Protein AF-C5LXF0-F1 (afdb_monomer_lite)

Radius of gyration: 13.32 Å; chains: 1; bounding box: 31×26×36 Å

Organism: Perkinsus marinus (strain ATCC 50983 / TXsc) (NCBI:txid423536)

Secondary structure (DSSP, 8-state):
-HHHHHHHHHHH----HHHHHHHHHHHHHHHHTTTTTS-HHHHHHHHHHHHHHHHHHHHHHHHTT---TT-HIIIIIIHHHHHHHHHHHT----

Sequence (94 aa):
GFTLFVIRLVFFNMYDVAGVCNGCLAGLVSITAGSANVSSFSALIIGIIGGCLYQTASRVVASRHIDDPIDAFAVHGMSGIWGTIACVLFDNGS

Foldseek 3Di:
DVLQQCCCCPPVVDDDPLLVVLLVLQLVLLQVQQVPFADPVLSVVSSNVSSVQLVVQLVVCVVVVNDDPNSCCSRNVRSNVNSNVSNVVRGPPD

Structure (mmCIF, N/CA/C/O backbone):
data_AF-C5LXF0-F1
#
_entry.id   AF-C5LXF0-F1
#
loop_
_atom_site.group_PDB
_atom_site.id
_atom_site.type_symbol
_atom_site.label_atom_id
_atom_site.label_alt_id
_atom_site.label_comp_id
_atom_site.label_asym_id
_atom_site.label_entity_id
_atom_site.label_seq_id
_atom_site.pdbx_PDB_ins_code
_atom_site.Cartn_x
_atom_site.Cartn_y
_atom_site.Cartn_z
_atom_site.occupancy
_atom_site.B_iso_or_equiv
_atom_site.auth_seq_id
_atom_site.auth_comp_id
_atom_site.auth_asym_id
_atom_site.auth_atom_id
_atom_site.pdbx_PDB_model_num
ATOM 1 N N . GLY A 1 1 ? 4.449 3.473 1.728 1.00 85.38 1 GLY A N 1
ATOM 2 C CA . GLY A 1 1 ? 4.749 4.246 2.949 1.00 85.38 1 GLY A CA 1
ATOM 3 C C . GLY A 1 1 ? 4.422 5.712 2.780 1.00 85.38 1 GLY A C 1
ATOM 4 O O . GLY A 1 1 ? 3.405 6.156 3.293 1.00 85.38 1 GLY A O 1
ATOM 5 N N . PHE A 1 2 ? 5.234 6.448 2.012 1.00 90.38 2 PHE A N 1
ATOM 6 C CA . PHE A 1 2 ? 5.052 7.892 1.799 1.00 90.38 2 PHE A CA 1
ATOM 7 C C . PHE A 1 2 ? 3.646 8.272 1.302 1.00 90.38 2 PHE A C 1
ATOM 9 O O . PHE A 1 2 ? 3.042 9.195 1.834 1.00 90.38 2 PHE A O 1
ATOM 16 N N . THR A 1 3 ? 3.069 7.502 0.375 1.00 91.00 3 THR A N 1
ATOM 17 C CA . THR A 1 3 ? 1.686 7.701 -0.094 1.00 91.00 3 THR A CA 1
ATOM 18 C C . THR A 1 3 ? 0.669 7.711 1.050 1.00 91.00 3 THR A C 1
ATOM 20 O O . THR A 1 3 ? -0.169 8.603 1.127 1.00 91.00 3 THR A O 1
ATOM 23 N N . LEU A 1 4 ? 0.766 6.755 1.978 1.00 90.88 4 LEU A N 1
ATOM 24 C CA . LEU A 1 4 ? -0.133 6.655 3.134 1.00 90.88 4 LEU A CA 1
ATOM 25 C C . LEU A 1 4 ? 0.118 7.762 4.144 1.00 90.88 4 LEU A C 1
ATOM 27 O O . LEU A 1 4 ? -0.836 8.299 4.698 1.00 90.88 4 LEU A O 1
ATOM 31 N N . PHE A 1 5 ? 1.384 8.118 4.350 1.00 91.75 5 PHE A N 1
ATOM 32 C CA . PHE A 1 5 ? 1.749 9.246 5.192 1.00 91.75 5 PHE A CA 1
ATOM 33 C C . PHE A 1 5 ? 1.083 10.532 4.690 1.00 91.75 5 PHE A C 1
ATOM 35 O O . PHE A 1 5 ? 0.374 11.179 5.452 1.00 91.75 5 PHE A O 1
ATOM 42 N N . VAL A 1 6 ? 1.213 10.849 3.397 1.00 90.94 6 VAL A N 1
ATOM 43 C CA . VAL A 1 6 ? 0.587 12.035 2.792 1.00 90.94 6 VAL A CA 1
ATOM 44 C C . VAL A 1 6 ? -0.936 11.966 2.883 1.00 90.94 6 VAL A C 1
ATOM 46 O O . VAL A 1 6 ? -1.561 12.929 3.316 1.00 90.94 6 VAL A O 1
ATOM 49 N N . ILE A 1 7 ? -1.546 10.829 2.532 1.00 89.06 7 ILE A N 1
ATOM 50 C CA . ILE A 1 7 ? -3.006 10.678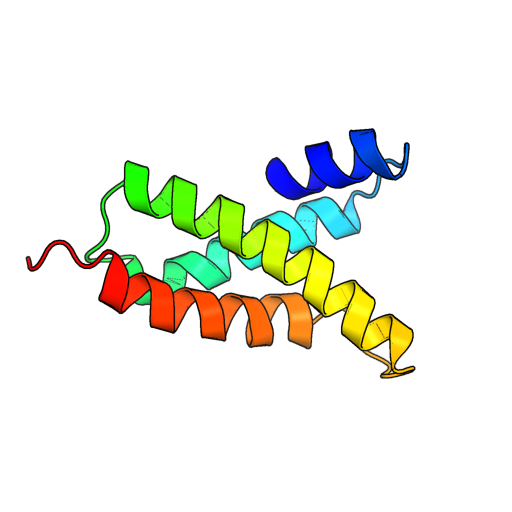 2.592 1.00 89.06 7 ILE A CA 1
ATOM 51 C C . ILE A 1 7 ? -3.520 10.884 4.024 1.00 89.06 7 ILE A C 1
ATOM 53 O O . ILE A 1 7 ? -4.501 11.594 4.237 1.00 89.06 7 ILE A O 1
ATOM 57 N N . ARG A 1 8 ? -2.877 10.285 5.027 1.00 88.50 8 ARG A N 1
ATOM 58 C CA . ARG A 1 8 ? -3.339 10.378 6.418 1.00 88.50 8 ARG A CA 1
ATOM 59 C C . ARG A 1 8 ? -3.052 11.734 7.049 1.00 88.50 8 ARG A C 1
ATOM 61 O O . ARG A 1 8 ? -3.895 12.240 7.786 1.00 88.50 8 ARG A O 1
ATOM 68 N N . LEU A 1 9 ? -1.938 12.361 6.688 1.00 89.56 9 LEU A N 1
ATOM 69 C CA . LEU A 1 9 ? -1.621 13.711 7.131 1.00 89.56 9 LEU A CA 1
ATOM 70 C C . LEU A 1 9 ? -2.616 14.730 6.560 1.00 89.56 9 LEU A C 1
ATOM 72 O O . LEU A 1 9 ? -3.195 15.500 7.314 1.00 89.56 9 LEU A O 1
ATOM 76 N N . VAL A 1 10 ? -2.860 14.701 5.246 1.00 89.31 10 VAL A N 1
ATOM 77 C CA . VAL A 1 10 ? -3.669 15.721 4.556 1.00 89.31 10 VAL A CA 1
ATOM 78 C C . VAL A 1 10 ? -5.165 15.545 4.804 1.00 89.31 10 VAL A C 1
ATOM 80 O O . VAL A 1 10 ? -5.862 16.523 5.054 1.00 89.31 10 VAL A O 1
ATOM 83 N N . PHE A 1 11 ? -5.678 14.313 4.737 1.00 85.31 11 PHE A N 1
ATOM 84 C CA . PHE A 1 11 ? -7.125 14.077 4.812 1.00 85.31 11 PHE A CA 1
ATOM 85 C C . PHE A 1 11 ? -7.623 13.765 6.223 1.00 85.31 11 PHE A C 1
ATOM 87 O O . PHE A 1 11 ? -8.795 13.993 6.508 1.00 85.31 11 PHE A O 1
ATOM 94 N N . PHE A 1 12 ? -6.763 13.234 7.097 1.00 83.38 12 PHE A N 1
ATOM 95 C CA . PHE A 1 12 ? -7.163 12.798 8.438 1.00 83.38 12 PHE A CA 1
ATOM 96 C C . PHE A 1 12 ? -6.506 13.620 9.549 1.00 83.38 12 PHE A C 1
ATOM 98 O O . PHE A 1 12 ? -6.937 13.494 10.686 1.00 83.38 12 PHE A O 1
ATOM 105 N N . ASN A 1 13 ? -5.515 14.476 9.247 1.00 84.00 13 ASN A N 1
ATOM 106 C CA . ASN A 1 13 ? -4.725 15.217 10.244 1.00 84.00 13 ASN A CA 1
ATOM 107 C C . ASN A 1 13 ? -4.200 14.313 11.376 1.00 84.00 13 ASN A C 1
ATOM 109 O O . ASN A 1 13 ? -4.106 14.721 12.533 1.00 84.00 13 ASN A O 1
ATOM 113 N N . MET A 1 14 ? -3.868 13.061 11.043 1.00 82.81 14 MET A N 1
ATOM 114 C CA . MET A 1 14 ? -3.452 12.044 12.005 1.00 82.81 14 MET A CA 1
ATOM 115 C C . MET A 1 14 ? -2.126 11.415 11.603 1.00 82.81 14 MET A C 1
ATOM 117 O O . MET A 1 14 ? -1.908 11.046 10.446 1.00 82.81 14 MET A O 1
ATOM 121 N N . TYR A 1 15 ? -1.270 11.223 12.604 1.00 83.62 15 TYR A N 1
ATOM 122 C CA . TYR A 1 15 ? -0.043 10.451 12.484 1.00 83.62 15 TYR A CA 1
ATOM 123 C C . TYR A 1 15 ? -0.327 9.004 12.883 1.00 83.62 15 TYR A C 1
ATOM 125 O O . TYR A 1 15 ? -0.438 8.687 14.063 1.00 83.62 15 TYR A O 1
ATOM 133 N N . ASP A 1 16 ? -0.459 8.130 11.888 1.00 86.81 16 ASP A N 1
ATOM 134 C CA . ASP A 1 16 ? -0.635 6.694 12.097 1.00 86.81 16 ASP A CA 1
ATOM 135 C C . ASP A 1 16 ? 0.592 5.934 11.589 1.00 86.81 16 ASP A C 1
ATOM 137 O O . ASP A 1 16 ? 0.738 5.671 10.393 1.00 86.81 16 ASP A O 1
ATOM 141 N N . VAL A 1 17 ? 1.485 5.590 12.516 1.00 89.62 17 VAL A N 1
ATOM 142 C CA . VAL A 1 17 ? 2.719 4.855 12.212 1.00 89.62 17 VAL A CA 1
ATOM 143 C C . VAL A 1 17 ? 2.403 3.454 11.690 1.00 89.62 17 VAL A C 1
ATOM 145 O O . VAL A 1 17 ? 3.032 3.013 10.728 1.00 89.62 17 VAL A O 1
ATOM 148 N N . ALA A 1 18 ? 1.402 2.778 12.261 1.00 89.88 18 ALA A N 1
ATOM 149 C CA . ALA A 1 18 ? 1.007 1.441 11.831 1.00 89.88 18 ALA A CA 1
ATOM 150 C C . ALA A 1 18 ? 0.476 1.472 10.391 1.00 89.88 18 ALA A C 1
ATOM 152 O O . ALA A 1 18 ? 0.933 0.703 9.546 1.00 89.88 18 ALA A O 1
ATOM 153 N N . GLY A 1 19 ? -0.387 2.438 10.067 1.00 90.19 19 GLY A N 1
ATOM 154 C CA . GLY A 1 19 ? -0.881 2.650 8.706 1.00 90.19 19 GLY A CA 1
ATOM 155 C C . GLY A 1 19 ? 0.221 2.995 7.696 1.00 90.19 19 GLY A C 1
ATOM 156 O O . GLY A 1 19 ? 0.167 2.560 6.543 1.00 90.19 19 GLY A O 1
ATOM 157 N N . VAL A 1 20 ? 1.256 3.738 8.102 1.00 92.69 20 VAL A N 1
ATOM 158 C CA . VAL A 1 20 ? 2.422 4.015 7.243 1.00 92.69 20 VAL A CA 1
ATOM 159 C C . VAL A 1 20 ? 3.249 2.751 7.001 1.00 92.69 20 VAL A C 1
ATOM 161 O O . VAL A 1 20 ? 3.625 2.500 5.851 1.00 92.69 20 VAL A O 1
ATOM 164 N N . CYS A 1 21 ? 3.486 1.940 8.038 1.00 94.31 21 CYS A N 1
ATOM 165 C CA . CYS A 1 21 ? 4.154 0.640 7.931 1.00 94.31 21 CYS A CA 1
ATOM 166 C C . CYS A 1 21 ? 3.378 -0.312 7.012 1.00 94.31 21 CYS A C 1
ATOM 168 O O . CYS A 1 21 ? 3.953 -0.848 6.062 1.00 94.31 21 CYS A O 1
ATOM 170 N N . ASN A 1 22 ? 2.063 -0.435 7.200 1.00 95.00 22 ASN A N 1
ATOM 171 C CA . ASN A 1 22 ? 1.197 -1.227 6.326 1.00 95.00 22 ASN A CA 1
ATOM 172 C C . ASN A 1 22 ? 1.204 -0.690 4.891 1.00 95.00 22 ASN A C 1
ATOM 174 O O . ASN A 1 22 ? 1.265 -1.460 3.938 1.00 95.00 22 ASN A O 1
ATOM 178 N N . GLY A 1 23 ? 1.276 0.630 4.708 1.00 94.12 23 GLY A N 1
ATOM 179 C CA . GLY A 1 23 ? 1.478 1.239 3.398 1.00 94.12 23 GLY A CA 1
ATOM 180 C C . GLY A 1 23 ? 2.846 0.944 2.766 1.00 94.12 23 GLY A C 1
ATOM 181 O O . GLY A 1 23 ? 2.984 1.044 1.548 1.00 94.12 23 GLY A O 1
ATOM 182 N N . CYS A 1 24 ? 3.898 0.663 3.542 1.00 95.56 24 CYS A N 1
ATOM 183 C CA . CYS A 1 24 ? 5.174 0.158 3.012 1.00 95.56 24 CYS A CA 1
ATOM 184 C C . CYS A 1 24 ? 5.036 -1.300 2.570 1.00 95.56 24 CYS A C 1
ATOM 186 O O . CYS A 1 24 ? 5.432 -1.625 1.453 1.00 95.56 24 CYS A O 1
ATOM 188 N N . LEU A 1 25 ? 4.409 -2.138 3.400 1.00 96.06 25 LEU A N 1
ATOM 189 C CA . LEU A 1 25 ? 4.133 -3.538 3.079 1.00 96.06 25 LEU A CA 1
ATOM 190 C C . LEU A 1 25 ? 3.263 -3.669 1.822 1.00 96.06 25 LEU A C 1
ATOM 192 O O . LEU A 1 25 ? 3.615 -4.419 0.922 1.00 96.06 25 LEU A O 1
ATOM 196 N N . ALA A 1 26 ? 2.197 -2.878 1.697 1.00 96.50 26 ALA A N 1
ATOM 197 C CA . ALA A 1 26 ? 1.327 -2.866 0.520 1.00 96.50 26 ALA A CA 1
ATOM 198 C C . ALA A 1 26 ? 2.092 -2.544 -0.776 1.00 96.50 26 ALA A C 1
ATOM 200 O O . ALA A 1 26 ? 1.868 -3.175 -1.809 1.00 96.50 26 ALA A O 1
ATOM 201 N N . GLY A 1 27 ? 3.033 -1.593 -0.727 1.00 94.81 27 GLY A N 1
ATOM 202 C CA . GLY A 1 27 ? 3.896 -1.269 -1.866 1.00 94.81 27 GLY A CA 1
ATOM 203 C C . GLY A 1 27 ? 4.838 -2.418 -2.240 1.00 94.81 27 GLY A C 1
ATOM 204 O O . GLY A 1 27 ? 4.970 -2.735 -3.420 1.00 94.81 27 GLY A O 1
ATOM 205 N N . LEU A 1 28 ? 5.437 -3.079 -1.242 1.00 95.75 28 LEU A N 1
ATOM 206 C CA . LEU A 1 28 ? 6.286 -4.261 -1.440 1.00 95.75 28 LEU A CA 1
ATOM 207 C C . LEU A 1 28 ? 5.497 -5.431 -2.046 1.00 95.75 28 LEU A C 1
ATOM 209 O O . LEU A 1 28 ? 5.938 -6.048 -3.013 1.00 95.75 28 LEU A O 1
ATOM 213 N N . VAL A 1 29 ? 4.296 -5.699 -1.534 1.00 97.06 29 VAL A N 1
ATOM 214 C CA . VAL A 1 29 ? 3.407 -6.732 -2.084 1.00 97.06 29 VAL A CA 1
ATOM 215 C C . VAL A 1 29 ? 3.024 -6.397 -3.529 1.00 97.06 29 VAL A C 1
ATOM 217 O O . VAL A 1 29 ? 3.107 -7.259 -4.400 1.00 97.06 29 VAL A O 1
ATOM 220 N N . SER A 1 30 ? 2.689 -5.135 -3.815 1.00 96.38 30 SER A N 1
ATOM 221 C CA . SER A 1 30 ? 2.279 -4.700 -5.159 1.00 96.38 30 SER A CA 1
ATOM 222 C C . SER A 1 30 ? 3.374 -4.889 -6.214 1.00 96.38 30 SER A C 1
ATOM 224 O O . SER A 1 30 ? 3.062 -5.180 -7.362 1.00 96.38 30 SER A O 1
ATOM 226 N N . ILE A 1 31 ? 4.655 -4.749 -5.854 1.00 95.38 31 ILE A N 1
ATOM 227 C CA . ILE A 1 31 ? 5.759 -4.939 -6.809 1.00 95.38 31 ILE A CA 1
ATOM 228 C C . ILE A 1 31 ? 6.217 -6.397 -6.938 1.00 95.38 31 ILE A C 1
ATOM 230 O O . ILE A 1 31 ? 6.944 -6.729 -7.869 1.00 95.38 31 ILE A O 1
ATOM 234 N N . THR A 1 32 ? 5.789 -7.282 -6.034 1.00 95.25 32 THR A N 1
ATOM 235 C CA . THR A 1 32 ? 6.319 -8.651 -5.930 1.00 95.25 32 THR A CA 1
ATOM 236 C C . THR A 1 32 ? 6.166 -9.433 -7.239 1.00 95.25 32 THR A C 1
ATOM 238 O O . THR A 1 32 ? 7.129 -10.050 -7.690 1.00 95.25 32 THR A O 1
ATOM 241 N N . ALA A 1 33 ? 5.000 -9.350 -7.889 1.00 91.00 33 ALA A N 1
ATOM 242 C CA . ALA A 1 33 ? 4.715 -10.092 -9.120 1.00 91.00 33 ALA A CA 1
ATOM 243 C C . ALA A 1 33 ? 5.569 -9.641 -10.320 1.00 91.00 33 ALA A C 1
ATOM 245 O O . ALA A 1 33 ? 5.994 -10.478 -11.106 1.00 91.00 33 ALA A O 1
ATOM 246 N N . GLY A 1 34 ? 5.843 -8.337 -10.440 1.00 87.69 34 GLY A N 1
ATOM 247 C CA . GLY A 1 34 ? 6.568 -7.755 -11.577 1.00 87.69 34 GLY A CA 1
ATOM 248 C C . GLY A 1 34 ? 8.031 -7.429 -11.309 1.00 87.69 34 GLY A C 1
ATOM 249 O O . GLY A 1 34 ? 8.677 -6.838 -12.166 1.00 87.69 34 GLY A O 1
ATOM 250 N N . SER A 1 35 ? 8.566 -7.788 -10.140 1.00 88.44 35 SER A N 1
ATOM 251 C CA . SER A 1 35 ? 9.866 -7.301 -9.654 1.00 88.44 35 SER A CA 1
ATOM 252 C C . SER A 1 35 ? 11.051 -7.550 -10.599 1.00 88.44 35 SER A C 1
ATOM 254 O O . SER A 1 35 ? 12.002 -6.773 -10.575 1.00 88.44 35 SER A O 1
ATOM 256 N N . ALA A 1 36 ? 10.986 -8.583 -11.443 1.00 87.62 36 ALA A N 1
ATOM 257 C CA . ALA A 1 36 ? 12.032 -8.911 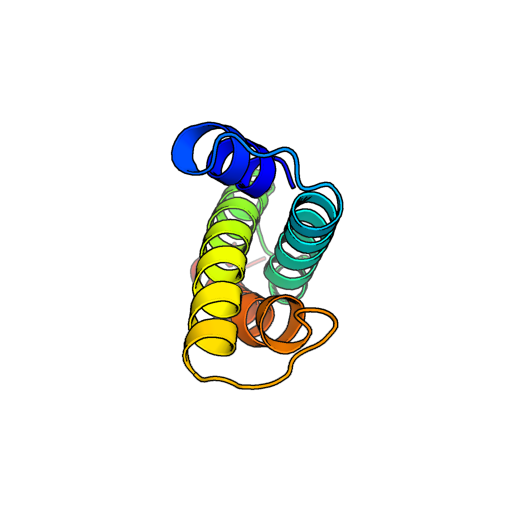-12.412 1.00 87.62 36 ALA A CA 1
ATOM 258 C C . ALA A 1 36 ? 11.918 -8.155 -13.751 1.00 87.62 36 ALA A C 1
ATOM 260 O O . ALA A 1 36 ? 12.937 -7.916 -14.391 1.00 87.62 36 ALA A O 1
ATOM 261 N N . ASN A 1 37 ? 10.706 -7.761 -14.158 1.00 87.75 37 ASN A N 1
ATOM 262 C CA . ASN A 1 37 ? 10.409 -7.338 -15.535 1.00 87.75 37 ASN A CA 1
ATOM 263 C C . ASN A 1 37 ? 9.892 -5.892 -15.658 1.00 87.75 37 ASN A C 1
ATOM 265 O O . ASN A 1 37 ? 9.670 -5.404 -16.766 1.00 87.75 37 ASN A O 1
ATOM 269 N N . VAL A 1 38 ? 9.713 -5.170 -14.550 1.00 90.38 38 VAL A N 1
ATOM 270 C CA . VAL A 1 38 ? 9.209 -3.783 -14.543 1.00 90.38 38 VAL A CA 1
ATOM 271 C C . VAL A 1 38 ? 10.329 -2.758 -14.342 1.00 90.38 38 VAL A C 1
ATOM 273 O O . VAL A 1 38 ? 11.329 -3.010 -13.675 1.00 90.38 38 VAL A O 1
ATOM 276 N N . SER A 1 39 ? 10.162 -1.560 -14.912 1.00 92.19 39 SER A N 1
ATOM 277 C CA . SER A 1 39 ? 11.173 -0.496 -14.815 1.00 92.19 39 SER A CA 1
ATOM 278 C C . SER A 1 39 ? 11.129 0.164 -13.436 1.00 92.19 39 SER A C 1
ATOM 280 O O . SER A 1 39 ? 10.084 0.164 -12.784 1.00 92.19 39 SER A O 1
ATOM 282 N N . SER A 1 40 ? 12.214 0.816 -13.006 1.00 91.75 40 SER A N 1
ATOM 283 C CA . SER A 1 40 ? 12.241 1.541 -11.724 1.00 91.75 40 SER A CA 1
ATOM 284 C C . SER A 1 40 ? 11.153 2.618 -11.621 1.00 91.75 40 SER A C 1
ATOM 286 O O . SER A 1 40 ? 10.605 2.849 -10.544 1.00 91.75 40 SER A O 1
ATOM 288 N N . PHE A 1 41 ? 10.810 3.267 -12.739 1.00 91.62 41 PHE A N 1
ATOM 289 C CA . PHE A 1 41 ? 9.751 4.275 -12.765 1.00 91.62 41 PHE A CA 1
ATOM 290 C C . PHE A 1 41 ? 8.359 3.636 -12.680 1.00 91.62 41 PHE A C 1
ATOM 292 O O . PHE A 1 41 ? 7.522 4.086 -11.896 1.00 91.62 41 PHE A O 1
ATOM 299 N N . SER A 1 42 ? 8.132 2.537 -13.406 1.00 92.25 42 SER A N 1
ATOM 300 C CA . SER A 1 42 ? 6.899 1.749 -13.296 1.00 92.25 42 SER A CA 1
ATOM 301 C C . SER A 1 42 ? 6.717 1.219 -11.871 1.00 92.25 42 SER A C 1
ATOM 303 O O . SER A 1 42 ? 5.632 1.334 -11.309 1.00 92.25 42 SER A O 1
ATOM 305 N N . ALA A 1 43 ? 7.786 0.729 -11.237 1.00 93.19 43 ALA A N 1
ATOM 306 C CA . ALA A 1 43 ? 7.760 0.231 -9.865 1.00 93.19 43 ALA A CA 1
ATOM 307 C C . ALA A 1 43 ? 7.290 1.291 -8.857 1.00 93.19 43 ALA A C 1
ATOM 309 O O . ALA A 1 43 ? 6.495 0.995 -7.960 1.00 93.19 43 ALA A O 1
ATOM 310 N N . LEU A 1 44 ? 7.726 2.542 -9.035 1.00 94.31 44 LEU A N 1
ATOM 311 C CA . LEU A 1 44 ? 7.284 3.665 -8.213 1.00 94.31 44 LEU A CA 1
ATOM 312 C C . LEU A 1 44 ? 5.777 3.920 -8.368 1.00 94.31 44 LEU A C 1
ATOM 314 O O . LEU A 1 44 ? 5.073 4.064 -7.367 1.00 94.31 44 LEU A O 1
ATOM 318 N N . ILE A 1 45 ? 5.265 3.915 -9.602 1.00 94.50 45 ILE A N 1
ATOM 319 C CA . ILE A 1 45 ? 3.832 4.094 -9.884 1.00 94.50 45 ILE A CA 1
ATOM 320 C C . ILE A 1 45 ? 3.009 2.951 -9.277 1.00 94.50 45 ILE A C 1
ATOM 322 O O . ILE A 1 45 ? 2.014 3.203 -8.592 1.00 94.50 45 ILE A O 1
ATOM 326 N N . ILE A 1 46 ? 3.446 1.703 -9.467 1.00 95.31 46 ILE A N 1
ATOM 327 C CA . ILE A 1 46 ? 2.782 0.506 -8.933 1.00 95.31 46 ILE A CA 1
ATOM 328 C C . ILE A 1 46 ? 2.681 0.585 -7.409 1.00 95.31 46 ILE A C 1
ATOM 330 O O . ILE A 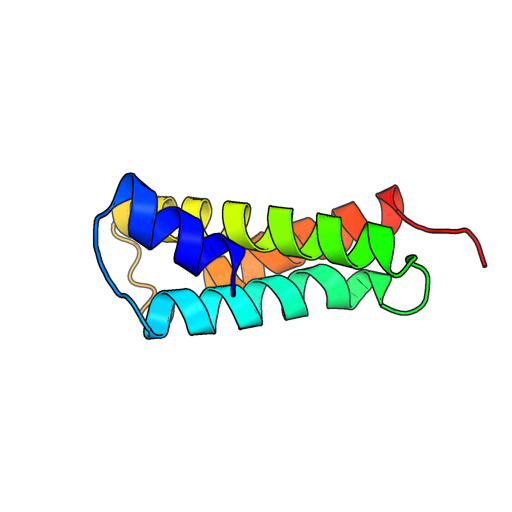1 46 ? 1.608 0.332 -6.857 1.00 95.31 46 ILE A O 1
ATOM 334 N N . GLY A 1 47 ? 3.758 0.993 -6.732 1.00 94.94 47 GLY A N 1
ATOM 335 C CA . GLY A 1 47 ? 3.780 1.162 -5.280 1.00 94.94 47 GLY A CA 1
ATOM 336 C C . GLY A 1 47 ? 2.867 2.285 -4.776 1.00 94.94 47 GLY A C 1
ATOM 337 O O . GLY A 1 47 ? 2.213 2.125 -3.743 1.00 94.94 47 GLY A O 1
ATOM 338 N N . ILE A 1 48 ? 2.775 3.408 -5.502 1.00 95.75 48 ILE A N 1
ATOM 339 C CA . ILE A 1 48 ? 1.859 4.507 -5.156 1.00 95.75 48 ILE A CA 1
ATOM 340 C C . ILE A 1 48 ? 0.406 4.036 -5.246 1.00 95.75 48 ILE A C 1
ATOM 342 O O . ILE A 1 48 ? -0.351 4.216 -4.291 1.00 95.75 48 ILE A O 1
ATOM 346 N N . ILE A 1 49 ? 0.030 3.395 -6.356 1.00 95.88 49 ILE A N 1
ATOM 347 C CA . ILE A 1 49 ? -1.334 2.891 -6.557 1.00 95.88 49 ILE A CA 1
ATOM 348 C C . ILE A 1 49 ? -1.655 1.796 -5.534 1.00 95.88 49 ILE A C 1
ATOM 350 O O . ILE A 1 49 ? -2.719 1.836 -4.918 1.00 95.88 49 ILE A O 1
ATOM 354 N N . GLY A 1 50 ? -0.713 0.887 -5.271 1.00 95.69 50 GLY A N 1
ATOM 355 C CA . GLY A 1 50 ? -0.845 -0.155 -4.252 1.00 95.69 50 GLY A CA 1
ATOM 356 C C . GLY A 1 50 ? -1.151 0.401 -2.861 1.00 95.69 50 GLY A C 1
ATOM 357 O O . GLY A 1 50 ? -2.061 -0.072 -2.185 1.00 95.69 50 GLY A O 1
ATOM 358 N N . GLY A 1 51 ? -0.471 1.480 -2.459 1.00 94.69 51 GLY A N 1
ATOM 359 C CA . GLY A 1 51 ? -0.781 2.194 -1.218 1.00 94.69 51 GLY A CA 1
ATOM 360 C C . GLY A 1 51 ? -2.203 2.771 -1.195 1.00 94.69 51 GLY A C 1
ATOM 361 O O . GLY A 1 51 ? -2.936 2.588 -0.222 1.00 94.69 51 GLY A O 1
ATOM 362 N N . CYS A 1 52 ? -2.636 3.430 -2.271 1.00 94.81 52 CYS A N 1
ATOM 363 C CA . CYS A 1 52 ? -4.001 3.959 -2.370 1.00 94.81 52 CYS A CA 1
ATOM 364 C C . CYS A 1 52 ? -5.062 2.848 -2.278 1.00 94.81 52 CYS A C 1
ATOM 366 O O . CYS A 1 52 ? -6.064 2.995 -1.571 1.00 94.81 52 CYS A O 1
ATOM 368 N N . LEU A 1 53 ? -4.831 1.717 -2.949 1.00 95.50 53 LEU A N 1
ATOM 369 C CA . LEU A 1 53 ? -5.733 0.567 -2.925 1.00 95.50 53 LEU A CA 1
ATOM 370 C C . LEU A 1 53 ? -5.786 -0.086 -1.544 1.00 95.50 53 LEU A C 1
ATOM 372 O O . LEU A 1 53 ? -6.887 -0.348 -1.063 1.00 95.50 53 LEU A O 1
ATOM 376 N N . TYR A 1 54 ? -4.648 -0.247 -0.863 1.00 96.12 54 TYR A N 1
ATOM 377 C CA . TYR A 1 54 ? -4.604 -0.681 0.537 1.00 96.12 54 TYR A CA 1
ATOM 378 C C . TYR A 1 54 ? -5.480 0.210 1.429 1.00 96.12 54 TYR A C 1
ATOM 380 O O . TYR A 1 54 ? -6.351 -0.293 2.138 1.00 96.12 54 TYR A O 1
ATOM 388 N N . GLN A 1 55 ? -5.312 1.537 1.358 1.00 94.12 55 GLN A N 1
ATOM 389 C CA . GLN A 1 55 ? -6.081 2.465 2.195 1.00 94.12 55 GLN A CA 1
ATOM 390 C C . GLN A 1 55 ? -7.590 2.347 1.946 1.00 94.12 55 GLN A C 1
ATOM 392 O O . GLN A 1 55 ? -8.388 2.457 2.881 1.00 94.12 55 GLN A O 1
ATOM 397 N N . THR A 1 56 ? -7.979 2.146 0.689 1.00 94.06 56 THR A N 1
ATOM 398 C CA . THR A 1 56 ? -9.384 2.001 0.304 1.00 94.06 56 THR A CA 1
ATOM 399 C C . THR A 1 56 ? -9.937 0.657 0.777 1.00 94.06 56 THR A C 1
ATOM 401 O O . THR A 1 56 ? -10.998 0.618 1.394 1.00 94.06 56 THR A O 1
ATOM 404 N N . ALA A 1 57 ? -9.196 -0.433 0.572 1.00 94.88 57 ALA A N 1
ATOM 405 C CA . ALA A 1 57 ? -9.592 -1.774 0.983 1.00 94.88 57 ALA A CA 1
ATOM 406 C C . ALA A 1 57 ? -9.716 -1.908 2.504 1.00 94.88 57 ALA A C 1
ATOM 40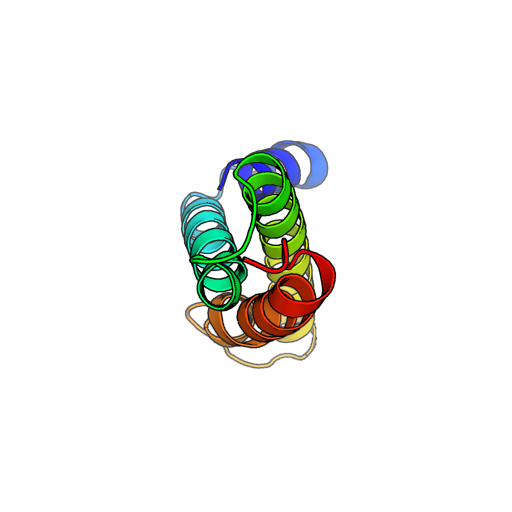8 O O . ALA A 1 57 ? -10.739 -2.398 2.967 1.00 94.88 57 ALA A O 1
ATOM 409 N N . SER A 1 58 ? -8.748 -1.402 3.275 1.00 94.25 58 SER A N 1
ATOM 410 C CA . SER A 1 58 ? -8.801 -1.398 4.747 1.00 94.25 58 SER A CA 1
ATOM 411 C C . SER A 1 58 ? -10.078 -0.713 5.254 1.00 94.25 58 SER A C 1
ATOM 413 O O . SER A 1 58 ? -10.815 -1.265 6.070 1.00 94.25 58 SER A O 1
ATOM 415 N N . ARG A 1 59 ? -10.450 0.435 4.666 1.00 92.12 59 ARG A N 1
ATOM 416 C CA . ARG A 1 59 ? -11.716 1.116 4.996 1.00 92.12 59 ARG A CA 1
ATOM 417 C C . ARG A 1 59 ? -12.949 0.317 4.614 1.00 92.12 59 ARG A C 1
ATOM 419 O O . ARG A 1 59 ? -13.913 0.308 5.372 1.00 92.12 59 ARG A O 1
ATOM 426 N N . VAL A 1 60 ? -12.943 -0.321 3.447 1.00 94.75 60 VAL A N 1
ATOM 427 C CA . VAL A 1 60 ? -14.072 -1.145 3.003 1.00 94.75 60 VAL A CA 1
ATOM 428 C C . VAL A 1 60 ? -14.256 -2.333 3.945 1.00 94.75 60 VAL A C 1
ATOM 430 O O . VAL A 1 60 ? -15.371 -2.538 4.415 1.00 94.75 60 VAL A O 1
ATOM 433 N N . VAL A 1 61 ? -13.188 -3.054 4.287 1.00 94.19 61 VAL A N 1
ATOM 434 C CA . VAL A 1 61 ? -13.211 -4.180 5.238 1.00 94.19 61 VAL A CA 1
ATOM 435 C C . VAL A 1 61 ? -13.763 -3.731 6.592 1.00 94.19 61 VAL A C 1
ATOM 437 O O . VAL A 1 61 ? -14.750 -4.300 7.063 1.00 94.19 61 VAL A O 1
ATOM 440 N N . ALA A 1 62 ? -13.232 -2.635 7.143 1.00 91.38 62 ALA A N 1
ATOM 441 C CA . ALA A 1 62 ? -13.714 -2.062 8.398 1.00 91.38 62 ALA A CA 1
ATOM 442 C C . ALA A 1 62 ? -15.197 -1.647 8.321 1.00 91.38 62 ALA A C 1
ATOM 444 O O . ALA A 1 62 ? -15.981 -1.960 9.213 1.00 91.38 62 ALA A O 1
ATOM 445 N N . SER A 1 63 ? -15.626 -1.008 7.225 1.00 92.25 63 SER A N 1
ATOM 446 C CA . SER A 1 63 ? -17.027 -0.591 7.034 1.00 92.25 63 SER A CA 1
ATOM 447 C C . SER A 1 63 ? -18.004 -1.768 6.936 1.00 92.25 63 SER A C 1
ATOM 449 O O . SER A 1 63 ? -19.184 -1.643 7.263 1.00 92.25 63 SER A O 1
ATOM 451 N N . ARG A 1 64 ? -17.517 -2.933 6.498 1.00 93.75 64 ARG A N 1
ATOM 452 C CA . ARG A 1 64 ? -18.294 -4.171 6.401 1.00 93.75 64 ARG A CA 1
ATOM 453 C C . ARG A 1 64 ? -18.302 -4.971 7.703 1.00 93.75 64 ARG A C 1
ATOM 455 O O . ARG A 1 64 ? -18.881 -6.050 7.706 1.00 93.75 64 ARG A O 1
ATOM 462 N N . HIS A 1 65 ? -17.730 -4.436 8.786 1.00 91.31 65 HIS A N 1
ATOM 463 C CA . HIS A 1 65 ? -17.630 -5.106 10.087 1.00 91.31 65 HIS A CA 1
ATOM 464 C C . HIS A 1 65 ? -16.917 -6.465 9.992 1.00 91.31 65 HIS A C 1
ATOM 466 O O . HIS A 1 65 ? -17.214 -7.391 10.743 1.00 91.31 65 HIS A O 1
ATOM 472 N N . ILE A 1 66 ? -15.996 -6.591 9.033 1.00 92.56 66 ILE A N 1
ATOM 473 C CA . ILE A 1 66 ? -15.117 -7.749 8.920 1.00 92.56 66 ILE A CA 1
ATOM 474 C C . ILE A 1 66 ? -13.933 -7.479 9.842 1.00 92.56 66 ILE A C 1
ATOM 476 O O . ILE A 1 66 ? -13.237 -6.478 9.671 1.00 92.56 66 ILE A O 1
ATOM 480 N N . ASP A 1 67 ? -13.734 -8.357 10.820 1.00 90.31 67 ASP A N 1
ATOM 481 C CA . ASP A 1 67 ? -12.651 -8.220 11.787 1.00 90.31 67 ASP A CA 1
ATOM 482 C C . ASP A 1 67 ? -11.335 -8.712 11.167 1.00 90.31 67 ASP A C 1
ATOM 484 O O . ASP A 1 67 ? -11.085 -9.913 11.052 1.00 90.31 67 ASP A O 1
ATOM 488 N 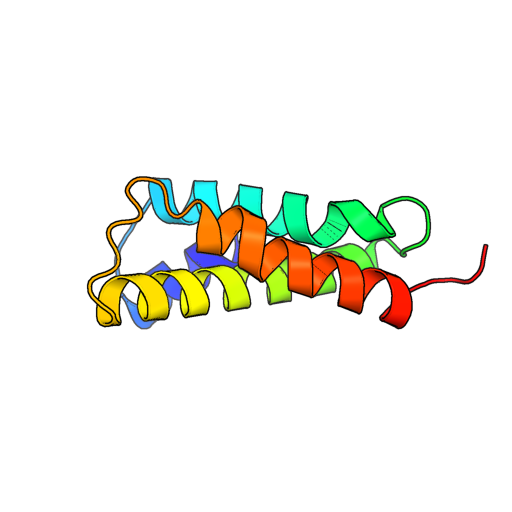N . ASP A 1 68 ? -10.528 -7.763 10.690 1.00 91.19 68 ASP A N 1
ATOM 489 C CA . ASP A 1 68 ? -9.188 -7.990 10.150 1.00 91.19 68 ASP A CA 1
ATOM 490 C C . ASP A 1 68 ? -8.163 -7.261 11.040 1.00 91.19 68 ASP A C 1
ATOM 492 O O . ASP A 1 68 ? -7.866 -6.084 10.813 1.00 91.19 68 ASP A O 1
ATOM 496 N N . PRO A 1 69 ? -7.627 -7.928 12.079 1.00 88.31 69 PRO A N 1
ATOM 497 C CA . PRO A 1 69 ? -6.887 -7.271 13.158 1.00 88.31 69 PRO A CA 1
ATOM 498 C C . PRO A 1 69 ? -5.546 -6.667 12.722 1.00 88.31 69 PRO A C 1
ATOM 500 O O . PRO A 1 69 ? -4.973 -5.861 13.454 1.00 88.31 69 PRO A O 1
ATOM 503 N N . ILE A 1 70 ? -5.022 -7.064 11.558 1.00 90.56 70 ILE A N 1
ATOM 504 C CA . ILE A 1 70 ? -3.718 -6.615 11.047 1.00 90.56 70 ILE A CA 1
ATOM 505 C C . ILE A 1 70 ? -3.801 -6.014 9.636 1.00 90.56 70 ILE A C 1
ATOM 507 O O . ILE A 1 70 ? -2.765 -5.818 9.002 1.00 90.56 70 ILE A O 1
ATOM 511 N N . ASP A 1 71 ? -5.008 -5.731 9.133 1.00 93.19 71 ASP A N 1
ATOM 512 C CA . ASP A 1 71 ? -5.266 -5.381 7.728 1.00 93.19 71 ASP A CA 1
ATOM 513 C C . ASP A 1 71 ? -4.689 -6.410 6.721 1.00 93.19 71 ASP A C 1
ATOM 515 O O . ASP A 1 71 ? -4.241 -6.051 5.623 1.00 93.19 71 ASP A O 1
ATOM 519 N N . ALA A 1 72 ? -4.669 -7.701 7.063 1.00 95.12 72 ALA A N 1
ATOM 520 C CA . ALA A 1 72 ? -4.050 -8.742 6.242 1.00 95.12 72 ALA A CA 1
ATOM 521 C C . ALA A 1 72 ? -4.657 -8.784 4.831 1.00 95.12 72 ALA A C 1
ATOM 523 O O . ALA A 1 72 ? -3.934 -8.882 3.835 1.00 95.12 72 ALA A O 1
ATOM 524 N N . PHE A 1 73 ? -5.982 -8.651 4.719 1.00 94.81 73 PHE A N 1
ATOM 525 C CA . PHE A 1 73 ? -6.663 -8.652 3.428 1.00 94.81 73 PHE A CA 1
ATOM 526 C C . PHE A 1 73 ? -6.304 -7.421 2.594 1.00 94.81 73 PHE A C 1
ATOM 528 O O . PHE A 1 73 ? -6.049 -7.533 1.394 1.00 94.81 73 PHE A O 1
ATOM 535 N N . ALA A 1 74 ? -6.256 -6.237 3.203 1.00 95.25 74 ALA A N 1
ATOM 536 C CA . ALA A 1 74 ? -5.928 -5.017 2.475 1.00 95.25 74 ALA A CA 1
ATOM 537 C C . ALA A 1 74 ? -4.456 -5.011 2.023 1.00 95.25 74 ALA A C 1
ATOM 539 O O . ALA A 1 74 ? -4.152 -4.639 0.884 1.00 95.25 74 ALA A O 1
ATOM 540 N N . VAL A 1 75 ? -3.536 -5.446 2.893 1.00 96.12 75 VAL A N 1
ATOM 541 C CA . VAL A 1 75 ? -2.098 -5.469 2.593 1.00 96.12 75 VAL A CA 1
ATOM 542 C C . VAL A 1 75 ? -1.759 -6.581 1.606 1.00 96.12 75 VAL A C 1
ATOM 544 O O . VAL A 1 75 ? -1.001 -6.331 0.680 1.00 96.12 75 VAL A O 1
ATOM 547 N N . HIS A 1 76 ? -2.269 -7.801 1.782 1.00 96.19 76 HIS A N 1
ATOM 548 C CA . HIS A 1 76 ? -1.861 -8.951 0.962 1.00 96.19 76 HIS A CA 1
ATOM 549 C C . HIS A 1 76 ? -2.854 -9.240 -0.163 1.00 96.19 76 HIS A C 1
ATOM 551 O O . HIS A 1 76 ? -2.450 -9.393 -1.311 1.00 96.19 76 HIS A O 1
ATOM 557 N N . GLY A 1 77 ? -4.151 -9.272 0.146 1.00 94.62 77 GLY A N 1
ATOM 558 C CA . GLY A 1 77 ? -5.205 -9.574 -0.823 1.00 94.62 77 GLY A CA 1
ATOM 559 C C . GLY A 1 77 ? -5.332 -8.490 -1.890 1.00 94.62 77 GLY A C 1
ATOM 560 O O . GLY A 1 77 ? -5.022 -8.725 -3.055 1.00 94.62 77 GLY A O 1
ATOM 561 N N . MET A 1 78 ? -5.745 -7.281 -1.499 1.00 96.44 78 MET A N 1
ATOM 562 C CA . MET A 1 78 ? -5.989 -6.205 -2.467 1.00 96.44 78 MET A CA 1
ATOM 563 C C . MET A 1 78 ? -4.708 -5.763 -3.182 1.00 96.44 78 MET A C 1
ATOM 565 O O . MET A 1 78 ? -4.690 -5.635 -4.406 1.00 96.44 78 MET A O 1
ATOM 569 N N . SER A 1 79 ? -3.626 -5.546 -2.430 1.00 95.81 79 SER A N 1
ATOM 570 C CA . SER A 1 79 ? -2.352 -5.120 -3.023 1.00 95.81 79 SER A CA 1
ATOM 571 C C . SER A 1 79 ? -1.726 -6.222 -3.885 1.00 95.81 79 SER A C 1
ATOM 573 O O . SER A 1 79 ? -1.088 -5.917 -4.888 1.00 95.81 79 SER A O 1
ATOM 575 N N . GLY A 1 80 ? -1.945 -7.499 -3.549 1.00 94.50 80 GLY A N 1
ATOM 576 C CA . GLY A 1 80 ? -1.510 -8.636 -4.360 1.00 94.50 80 GLY A CA 1
ATOM 577 C C . GLY A 1 80 ? -2.278 -8.743 -5.676 1.00 94.50 80 GLY A C 1
ATOM 578 O O . GLY A 1 80 ? -1.657 -8.886 -6.724 1.00 94.50 80 GLY A O 1
ATOM 579 N N . ILE A 1 81 ? -3.608 -8.590 -5.646 1.00 96.81 81 ILE A N 1
ATOM 580 C CA . ILE A 1 81 ? -4.444 -8.528 -6.860 1.00 96.81 81 ILE A CA 1
ATOM 581 C C . ILE A 1 81 ? -3.996 -7.374 -7.760 1.00 96.81 81 ILE A C 1
ATOM 583 O O . ILE A 1 81 ? -3.862 -7.537 -8.970 1.00 96.81 81 ILE A O 1
ATOM 587 N N . TRP A 1 82 ? -3.736 -6.203 -7.178 1.00 96.88 82 TRP A N 1
ATOM 588 C CA . TRP A 1 82 ? -3.190 -5.086 -7.940 1.00 96.88 82 TRP A CA 1
ATOM 589 C C . TRP A 1 82 ? -1.824 -5.419 -8.539 1.00 96.88 82 TRP A C 1
ATOM 591 O O . TRP A 1 82 ? -1.608 -5.168 -9.718 1.00 96.88 82 TRP A O 1
ATOM 601 N N . GLY A 1 83 ? -0.922 -6.014 -7.758 1.00 95.12 83 GLY A N 1
ATOM 602 C CA . GLY A 1 83 ? 0.417 -6.361 -8.216 1.00 95.12 83 GLY A CA 1
ATOM 603 C C . GLY A 1 83 ? 0.430 -7.352 -9.376 1.00 95.12 83 GLY A C 1
ATOM 604 O O . GLY A 1 83 ? 1.198 -7.171 -10.319 1.00 95.12 83 GLY A O 1
ATOM 605 N N . THR A 1 84 ? -0.444 -8.362 -9.367 1.00 95.06 84 THR A N 1
ATOM 606 C CA . THR A 1 84 ? -0.540 -9.329 -10.474 1.00 95.06 84 THR A CA 1
ATOM 607 C C . THR A 1 84 ? -1.073 -8.689 -11.753 1.00 95.06 84 THR A C 1
ATOM 609 O O . THR A 1 84 ? -0.544 -8.955 -12.830 1.00 95.06 84 THR A O 1
ATOM 612 N N . ILE A 1 85 ? -2.060 -7.794 -11.647 1.00 95.19 85 ILE A N 1
ATOM 613 C CA . ILE A 1 85 ? -2.574 -7.023 -12.789 1.00 95.19 85 ILE A CA 1
ATOM 614 C C . ILE A 1 85 ? -1.493 -6.067 -13.311 1.00 95.19 85 ILE A C 1
ATOM 616 O O . ILE A 1 85 ? -1.211 -6.021 -14.507 1.00 95.19 85 ILE A O 1
ATOM 620 N N . ALA A 1 86 ? -0.862 -5.319 -12.408 1.00 93.31 86 ALA A N 1
ATOM 621 C CA . ALA A 1 86 ? 0.150 -4.331 -12.739 1.00 93.31 86 ALA A CA 1
ATOM 622 C C . ALA A 1 86 ? 1.396 -4.957 -13.377 1.00 93.31 86 ALA A C 1
ATOM 624 O O . ALA A 1 86 ? 1.961 -4.368 -14.291 1.00 93.31 86 ALA A O 1
ATOM 625 N N . CYS A 1 87 ? 1.797 -6.155 -12.944 1.00 92.69 87 CYS A N 1
ATOM 626 C CA . CYS A 1 87 ? 2.902 -6.895 -13.547 1.00 92.69 87 CYS A CA 1
ATOM 627 C C . CYS A 1 87 ? 2.712 -7.076 -15.055 1.00 92.69 87 CYS A C 1
ATOM 629 O O . CYS A 1 87 ? 3.643 -6.827 -15.807 1.00 92.69 87 CYS A O 1
ATOM 631 N N . VAL A 1 88 ? 1.517 -7.476 -15.497 1.00 90.69 88 VAL A N 1
ATOM 632 C CA . VAL A 1 88 ? 1.232 -7.693 -16.925 1.00 90.69 88 VAL A CA 1
ATOM 633 C C . VAL A 1 88 ? 1.116 -6.365 -17.675 1.00 90.69 88 VAL A C 1
ATOM 635 O O . VAL A 1 88 ? 1.551 -6.255 -18.815 1.00 90.69 88 VAL A O 1
ATOM 638 N N . LEU A 1 89 ? 0.546 -5.337 -17.041 1.00 91.44 89 LEU A N 1
ATOM 639 C CA . LEU A 1 89 ? 0.370 -4.021 -17.665 1.00 91.44 89 LEU A CA 1
ATOM 640 C C . LEU A 1 89 ? 1.683 -3.255 -17.868 1.00 91.44 89 LEU A C 1
ATOM 642 O O . LEU A 1 89 ? 1.785 -2.466 -18.803 1.00 91.44 89 LEU A O 1
ATOM 646 N N . PHE A 1 90 ? 2.651 -3.444 -16.972 1.00 89.50 90 PHE A N 1
ATOM 647 C CA . PHE A 1 90 ? 3.927 -2.726 -16.965 1.00 89.50 90 PHE A CA 1
ATOM 648 C C . PHE A 1 90 ? 5.123 -3.619 -17.323 1.00 89.50 90 PHE A C 1
ATOM 650 O O . PHE A 1 90 ? 6.264 -3.221 -17.074 1.00 89.50 90 PHE A O 1
ATOM 657 N N . ASP A 1 91 ? 4.870 -4.807 -17.874 1.00 87.81 91 ASP A N 1
ATOM 658 C CA . ASP A 1 91 ? 5.911 -5.713 -18.351 1.00 87.81 91 ASP A CA 1
ATOM 659 C C . ASP A 1 91 ? 6.730 -5.040 -19.461 1.00 87.81 91 ASP A C 1
ATOM 661 O O . ASP A 1 91 ? 6.180 -4.563 -20.456 1.00 87.81 91 ASP A O 1
ATOM 665 N N . ASN A 1 92 ? 8.052 -4.986 -19.290 1.00 78.25 92 ASN A N 1
ATOM 666 C CA . ASN A 1 92 ? 8.952 -4.443 -20.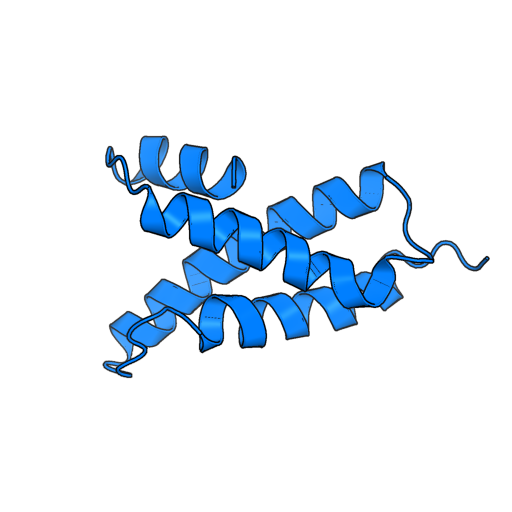306 1.00 78.25 92 ASN A CA 1
ATOM 667 C C . ASN A 1 92 ? 9.375 -5.483 -21.356 1.00 78.25 92 ASN A C 1
ATOM 669 O O . ASN A 1 92 ? 10.166 -5.144 -22.236 1.00 78.25 92 ASN A O 1
ATOM 673 N N . GLY A 1 93 ? 8.871 -6.721 -21.288 1.00 66.19 93 GLY A N 1
ATOM 674 C CA . GLY A 1 93 ? 9.065 -7.731 -22.331 1.00 66.19 93 GLY A CA 1
ATOM 675 C C . GLY A 1 93 ? 10.510 -8.210 -22.500 1.00 66.19 93 GLY A C 1
ATOM 676 O O . GLY A 1 93 ? 10.888 -8.585 -23.610 1.00 66.19 93 GLY A O 1
ATOM 677 N N . SER A 1 94 ? 11.317 -8.160 -21.435 1.00 53.81 94 SER A N 1
ATOM 678 C CA . SER A 1 94 ? 12.665 -8.746 -21.401 1.00 53.81 94 SER A CA 1
ATOM 679 C C . SER A 1 94 ? 12.634 -10.267 -21.403 1.00 53.81 94 SER A C 1
ATOM 681 O O . SER A 1 94 ? 11.833 -10.815 -20.608 1.00 53.81 94 SER A O 1
#

pLDDT: mean 91.57, std 6.0, range [53.81, 97.06]

InterPro domains:
  IPR024041 Ammonium transporter AmtB-like domain [PF00909] (3-91)
  IPR029020 Ammonium/urea transporter [G3DSA:1.10.3430.10] (1-94)